Protein AF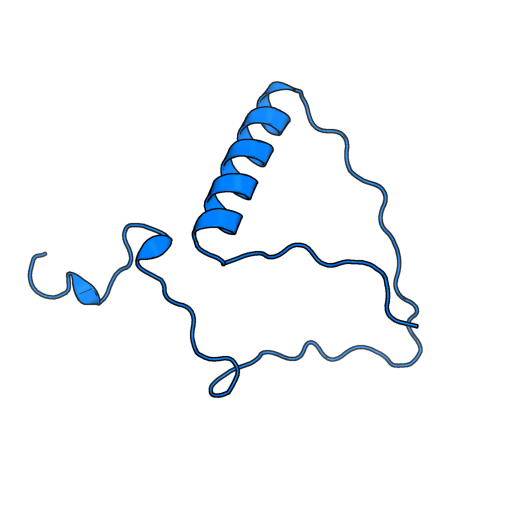-A0A392REP5-F1 (afdb_monomer_lite)

Sequence (72 aa):
LKKYRDCFAWDYNEMPGLSRNIVEHRLPLRPDKKPVKQLPRRFAPEIMTKIKAEIERLLKCKFIRTTSRNAS

Structure (mmCIF, N/CA/C/O backbone):
data_AF-A0A392REP5-F1
#
_entry.id   AF-A0A392REP5-F1
#
loop_
_atom_site.group_PDB
_atom_site.id
_atom_site.type_symbol
_atom_site.label_atom_id
_atom_site.label_alt_id
_atom_site.label_comp_id
_atom_site.label_asym_id
_atom_site.label_entity_id
_atom_site.label_seq_id
_atom_site.pdbx_PDB_ins_code
_atom_site.Cartn_x
_atom_site.Cartn_y
_atom_site.Cartn_z
_atom_site.occupancy
_atom_site.B_iso_or_equiv
_atom_site.auth_seq_id
_atom_site.auth_comp_id
_atom_site.auth_asym_id
_atom_site.auth_atom_id
_atom_site.pdbx_PDB_model_num
ATOM 1 N N . LEU A 1 1 ? -25.641 16.196 11.552 1.00 60.22 1 LEU A N 1
ATOM 2 C CA . LEU A 1 1 ? -24.795 15.046 11.143 1.00 60.22 1 LEU A CA 1
ATOM 3 C C . LEU A 1 1 ? -24.836 13.811 12.070 1.00 60.22 1 LEU A C 1
ATOM 5 O O . LEU A 1 1 ? -24.325 12.782 11.662 1.00 60.22 1 LEU A O 1
ATOM 9 N N . LYS A 1 2 ? -25.472 13.826 13.258 1.00 63.16 2 LYS A N 1
ATOM 10 C CA . LYS A 1 2 ? -25.468 12.673 14.197 1.00 63.16 2 LYS A CA 1
ATOM 11 C C . LYS A 1 2 ? -26.186 11.392 13.719 1.00 63.16 2 LYS A C 1
ATOM 13 O O . LYS A 1 2 ? -26.017 10.357 14.343 1.00 63.16 2 LYS A O 1
ATOM 18 N N . LYS A 1 3 ? -26.989 11.451 12.650 1.00 73.75 3 LYS A N 1
ATOM 19 C CA . LYS A 1 3 ? -27.876 10.349 12.228 1.00 73.75 3 LYS A CA 1
ATOM 20 C C . LYS A 1 3 ? -27.164 9.209 11.478 1.00 73.75 3 LYS A C 1
ATOM 22 O O . LYS A 1 3 ? -27.705 8.119 11.416 1.00 73.75 3 LYS A O 1
ATOM 27 N N . TYR A 1 4 ? -25.968 9.452 10.939 1.00 73.50 4 TYR A N 1
ATOM 28 C CA . TYR A 1 4 ? -25.244 8.500 10.081 1.00 73.50 4 TYR A CA 1
ATOM 29 C C . TYR A 1 4 ? -23.778 8.359 10.488 1.00 73.50 4 TYR A C 1
ATOM 31 O O . TYR A 1 4 ? -22.908 8.189 9.637 1.00 73.50 4 TYR A O 1
ATOM 39 N N . ARG A 1 5 ? -23.487 8.492 11.789 1.00 68.69 5 ARG A N 1
ATOM 40 C CA . ARG A 1 5 ? -22.112 8.416 12.299 1.00 68.69 5 ARG A CA 1
ATOM 41 C C . ARG A 1 5 ? -21.438 7.097 11.908 1.00 68.69 5 ARG A C 1
ATOM 43 O O . ARG A 1 5 ? -20.262 7.120 11.588 1.00 68.69 5 ARG A O 1
ATOM 50 N N . ASP A 1 6 ? -22.217 6.021 11.841 1.00 71.56 6 ASP A N 1
ATOM 51 C CA . ASP A 1 6 ? -21.735 4.669 11.547 1.00 71.56 6 ASP A CA 1
ATOM 52 C C . ASP A 1 6 ? -21.712 4.352 10.040 1.00 71.56 6 ASP A C 1
ATOM 54 O O . ASP A 1 6 ? -21.258 3.288 9.632 1.00 71.56 6 ASP A O 1
ATOM 58 N N . CYS A 1 7 ? -22.209 5.260 9.189 1.00 75.75 7 CYS A N 1
ATOM 59 C CA . CYS A 1 7 ? -22.182 5.085 7.733 1.00 75.75 7 CYS A CA 1
ATOM 60 C C . CYS A 1 7 ? -20.863 5.550 7.105 1.00 75.75 7 CYS A C 1
ATOM 62 O O . CYS A 1 7 ? -20.588 5.217 5.954 1.00 75.75 7 CYS A O 1
ATOM 64 N N . PHE A 1 8 ? -20.073 6.342 7.832 1.00 73.25 8 PHE A N 1
ATOM 65 C CA . PHE A 1 8 ? -18.819 6.910 7.354 1.00 73.25 8 PHE A CA 1
ATOM 66 C C . PHE A 1 8 ? -17.680 6.486 8.270 1.00 73.25 8 PHE A C 1
ATOM 68 O O . PHE A 1 8 ? -17.801 6.564 9.488 1.00 73.25 8 PHE A O 1
ATOM 75 N N . ALA A 1 9 ? -16.560 6.099 7.670 1.00 78.00 9 ALA A N 1
ATOM 76 C CA . ALA A 1 9 ? -15.311 5.938 8.390 1.00 78.00 9 ALA A CA 1
ATOM 77 C C . ALA A 1 9 ? -14.546 7.264 8.367 1.00 78.00 9 ALA A C 1
ATOM 79 O O . ALA A 1 9 ? -14.238 7.790 7.294 1.00 78.00 9 ALA A O 1
ATOM 80 N N . TRP A 1 10 ? -14.263 7.810 9.543 1.00 80.75 10 TRP A N 1
ATOM 81 C CA . TRP A 1 10 ? -13.464 9.022 9.722 1.00 80.75 10 TRP A CA 1
ATOM 82 C C . TRP A 1 10 ? -11.981 8.688 9.871 1.00 80.75 10 TRP A C 1
ATOM 84 O O . TRP A 1 10 ? -11.125 9.497 9.514 1.00 80.75 10 TRP A O 1
ATOM 94 N N . ASP A 1 11 ? -11.687 7.480 10.350 1.00 79.25 11 ASP A N 1
ATOM 95 C CA . ASP A 1 11 ? -10.356 6.896 10.396 1.00 79.25 11 ASP A CA 1
ATOM 96 C C . ASP A 1 11 ? -10.325 5.492 9.769 1.00 79.25 11 ASP A C 1
ATOM 98 O O . ASP A 1 11 ? -11.318 4.768 9.707 1.00 79.25 11 ASP A O 1
ATOM 102 N N . TYR A 1 12 ? -9.146 5.067 9.320 1.00 77.94 12 TYR A N 1
ATOM 103 C CA . TYR A 1 12 ? -8.965 3.766 8.673 1.00 77.94 12 TYR A CA 1
ATOM 104 C C . TYR A 1 12 ? -9.206 2.582 9.615 1.00 77.94 12 TYR A C 1
ATOM 106 O O . TYR A 1 12 ? -9.514 1.489 9.143 1.00 77.94 12 TYR A O 1
ATOM 114 N N . ASN A 1 13 ? -9.082 2.772 10.931 1.00 79.62 13 ASN A N 1
ATOM 115 C CA . ASN A 1 13 ? -9.433 1.734 11.899 1.00 79.62 13 ASN A CA 1
ATOM 116 C C . ASN A 1 13 ? -10.951 1.467 11.943 1.00 79.62 13 ASN A C 1
ATOM 118 O O . ASN A 1 13 ? -11.359 0.387 12.361 1.00 79.62 13 ASN A O 1
ATOM 122 N N . GLU A 1 14 ? -11.778 2.413 11.484 1.00 81.06 14 GLU A N 1
ATOM 123 C CA . GLU A 1 14 ? -13.240 2.277 11.400 1.00 81.06 14 GLU A CA 1
ATOM 124 C C . GLU A 1 14 ? -13.697 1.572 10.111 1.00 81.06 14 GLU A C 1
ATOM 126 O O . GLU A 1 14 ? -14.892 1.376 9.903 1.00 81.06 14 GLU A O 1
ATOM 131 N N . MET A 1 15 ? -12.760 1.154 9.251 1.00 82.69 15 MET A N 1
ATOM 132 C CA . MET A 1 15 ? -13.026 0.371 8.042 1.00 82.69 15 MET A CA 1
ATOM 133 C C . MET A 1 15 ? -12.556 -1.083 8.210 1.00 82.69 15 MET A C 1
ATOM 135 O O . MET A 1 15 ? -11.566 -1.481 7.585 1.00 82.69 15 MET A O 1
ATOM 139 N N . PRO A 1 16 ? -13.234 -1.916 9.025 1.00 73.56 16 PRO A N 1
ATOM 140 C CA . PRO A 1 16 ? -12.980 -3.346 9.015 1.00 73.56 16 PRO A CA 1
ATOM 141 C C . PRO A 1 16 ? -13.408 -3.860 7.638 1.00 73.56 16 PRO A C 1
ATOM 143 O O . PRO A 1 16 ? -14.593 -3.915 7.319 1.00 73.56 16 PRO A O 1
ATOM 146 N N . GLY A 1 17 ? -12.434 -4.139 6.771 1.00 78.50 17 GLY A N 1
ATOM 147 C CA . GLY A 1 17 ? -12.705 -4.620 5.419 1.00 78.50 17 GLY A CA 1
ATOM 148 C C . GLY A 1 17 ? -13.633 -5.841 5.416 1.00 78.50 17 GLY A C 1
ATOM 149 O O . GLY A 1 17 ? -13.757 -6.563 6.406 1.00 78.50 17 GLY A O 1
ATOM 150 N N . LEU A 1 18 ? -14.284 -6.094 4.282 1.00 80.94 18 LEU A N 1
ATOM 151 C CA . LEU A 1 18 ? -15.158 -7.256 4.136 1.00 80.94 18 LEU A CA 1
ATOM 152 C C . LEU A 1 18 ? -14.360 -8.560 4.262 1.00 80.94 18 LEU A C 1
ATOM 154 O O . LEU A 1 18 ? -13.206 -8.655 3.834 1.00 80.94 18 LEU A O 1
ATOM 158 N N . SER A 1 19 ? -14.993 -9.590 4.827 1.00 81.81 19 SER A N 1
ATOM 159 C CA . SER A 1 19 ? -14.406 -10.929 4.852 1.00 81.81 19 SER A CA 1
ATOM 160 C C . SER A 1 19 ? -14.138 -11.410 3.426 1.00 81.81 19 SER A C 1
ATOM 162 O O . SER A 1 19 ? -14.993 -11.295 2.547 1.00 81.81 19 SER A O 1
ATOM 164 N N . ARG A 1 20 ? -12.966 -12.015 3.209 1.00 82.12 20 ARG A N 1
ATOM 165 C CA . ARG A 1 20 ? -12.582 -12.596 1.910 1.00 82.12 20 ARG A CA 1
ATOM 166 C C . ARG A 1 20 ? -13.502 -13.733 1.471 1.00 82.12 20 ARG A C 1
ATOM 168 O O . ARG A 1 20 ? -13.564 -14.029 0.287 1.00 82.12 20 ARG A O 1
ATOM 175 N N . ASN A 1 21 ? -14.231 -14.335 2.414 1.00 83.38 21 ASN A N 1
ATOM 176 C CA . ASN A 1 21 ? -15.254 -15.338 2.119 1.00 83.38 21 ASN A CA 1
ATOM 177 C C . ASN A 1 21 ? -16.495 -14.723 1.451 1.00 83.38 21 ASN A C 1
ATOM 179 O O . ASN A 1 21 ? -17.278 -15.450 0.852 1.00 83.38 21 ASN A O 1
ATOM 183 N N . ILE A 1 22 ? -16.694 -13.408 1.590 1.00 83.12 22 ILE A N 1
ATOM 184 C CA . ILE A 1 22 ? -17.842 -12.679 1.042 1.00 83.12 22 ILE A CA 1
ATOM 185 C C . ILE A 1 22 ? -17.460 -12.069 -0.306 1.00 83.12 22 ILE A C 1
ATOM 187 O O . ILE A 1 22 ? -18.153 -12.281 -1.296 1.00 83.12 22 ILE A O 1
ATOM 191 N N . VAL A 1 23 ? -16.353 -11.319 -0.353 1.00 82.25 23 VAL A N 1
ATOM 192 C CA . VAL A 1 23 ? -15.875 -10.670 -1.579 1.00 82.25 23 VAL A CA 1
ATOM 193 C C . VAL A 1 23 ? -14.351 -10.704 -1.625 1.00 82.25 23 VAL A C 1
ATOM 195 O O . VAL A 1 23 ? -13.673 -10.144 -0.766 1.00 82.25 23 VAL A O 1
ATOM 198 N N . GLU A 1 24 ? -13.806 -11.302 -2.681 1.00 89.56 24 GLU A N 1
ATOM 199 C CA . GLU A 1 24 ? -12.408 -11.146 -3.073 1.00 89.56 24 GLU A CA 1
ATOM 200 C C . GLU A 1 24 ? -12.355 -10.825 -4.567 1.00 89.56 24 GLU A C 1
ATOM 202 O O . GLU A 1 24 ? -12.936 -11.528 -5.395 1.00 89.56 24 GLU A O 1
ATOM 207 N N . HIS A 1 25 ? -11.658 -9.748 -4.922 1.00 88.31 25 HIS A N 1
ATOM 208 C CA . HIS A 1 25 ? -11.445 -9.417 -6.322 1.00 88.31 25 HIS A CA 1
ATOM 209 C C . HIS A 1 25 ? -10.265 -10.217 -6.878 1.00 88.31 25 HIS A C 1
ATOM 211 O O . HIS A 1 25 ? -9.151 -10.145 -6.354 1.00 88.31 25 HIS A O 1
ATOM 217 N N . ARG A 1 26 ? -10.497 -10.948 -7.971 1.00 88.81 26 ARG A N 1
ATOM 218 C CA . ARG A 1 26 ? -9.448 -11.645 -8.720 1.00 88.81 26 ARG A CA 1
ATOM 219 C C . ARG A 1 26 ? -9.136 -10.868 -9.987 1.00 88.81 26 ARG A C 1
ATOM 221 O O . ARG A 1 26 ? -9.981 -10.756 -10.869 1.00 88.81 26 ARG A O 1
ATOM 228 N N . LEU A 1 27 ? -7.910 -10.364 -10.079 1.00 89.25 27 LEU A N 1
ATOM 229 C CA . LEU A 1 27 ? -7.408 -9.745 -11.300 1.00 89.25 27 LEU A CA 1
ATOM 230 C C . LEU A 1 27 ? -7.104 -10.855 -12.320 1.00 89.25 27 LEU A C 1
ATOM 232 O O . LEU A 1 27 ? -6.244 -11.694 -12.036 1.00 89.25 27 LEU A O 1
ATOM 236 N N . PRO A 1 28 ? -7.779 -10.903 -13.482 1.00 90.25 28 PRO A N 1
ATOM 237 C CA . PRO A 1 28 ? -7.477 -11.896 -14.501 1.00 90.25 28 PRO A CA 1
ATOM 238 C C . PRO A 1 28 ? -6.075 -11.637 -15.056 1.00 90.25 28 PRO A C 1
ATOM 240 O O . PRO A 1 28 ? -5.780 -10.564 -15.584 1.00 90.25 28 PRO A O 1
ATOM 243 N N . LEU A 1 29 ? -5.199 -12.630 -14.923 1.00 90.44 29 LEU A N 1
ATOM 244 C CA . LEU A 1 29 ? -3.850 -12.588 -15.471 1.00 90.44 29 LEU A CA 1
ATOM 245 C C . LEU A 1 29 ? -3.778 -13.455 -16.719 1.00 90.44 29 LEU A C 1
ATOM 247 O O . LEU A 1 29 ? -4.364 -14.533 -16.801 1.00 90.44 29 LEU A O 1
ATOM 251 N N . ARG A 1 30 ? -3.009 -12.980 -17.692 1.00 93.81 30 ARG A N 1
ATOM 252 C CA . ARG A 1 30 ? -2.658 -13.769 -18.863 1.00 93.81 30 ARG A CA 1
ATOM 253 C C . ARG A 1 30 ? -1.710 -14.908 -18.450 1.00 93.81 30 ARG A C 1
ATOM 255 O O . ARG A 1 30 ? -0.665 -14.605 -17.871 1.00 93.81 30 ARG A O 1
ATOM 262 N N . PRO A 1 31 ? -2.015 -16.180 -18.768 1.00 89.44 31 PRO A N 1
ATOM 263 C CA . PRO A 1 31 ? -1.209 -17.322 -18.326 1.00 89.44 31 PRO A CA 1
ATOM 264 C C . PRO A 1 31 ? 0.202 -17.328 -18.931 1.00 89.44 31 PRO A C 1
ATOM 266 O O . PRO A 1 31 ? 1.124 -17.879 -18.340 1.00 89.44 31 PRO A O 1
ATOM 269 N N . ASP A 1 32 ? 0.400 -16.667 -20.078 1.00 94.31 32 ASP A N 1
ATOM 270 C CA . ASP A 1 32 ? 1.702 -16.539 -20.741 1.00 94.31 32 ASP A CA 1
ATOM 271 C C . ASP A 1 32 ? 2.627 -15.486 -20.102 1.00 94.31 32 ASP A C 1
ATOM 273 O O . ASP A 1 32 ? 3.782 -15.343 -20.513 1.00 94.31 32 ASP A O 1
ATOM 277 N N . LYS A 1 33 ? 2.145 -14.704 -19.126 1.00 92.06 33 LYS A N 1
ATOM 278 C CA . LYS A 1 33 ? 2.898 -13.570 -18.577 1.00 92.06 33 LYS A CA 1
ATOM 279 C C . LYS A 1 33 ? 3.653 -13.943 -17.311 1.00 92.06 33 LYS A C 1
ATOM 281 O O . LYS A 1 33 ? 3.079 -14.308 -16.291 1.00 92.06 33 LYS A O 1
ATOM 286 N N . LYS A 1 34 ? 4.974 -13.768 -17.371 1.00 91.38 34 LYS A N 1
ATOM 287 C CA . LYS A 1 34 ? 5.870 -13.940 -16.227 1.00 91.38 34 LYS A CA 1
ATOM 288 C C . LYS A 1 34 ? 5.807 -12.714 -15.301 1.00 91.38 34 LYS A C 1
ATOM 290 O O . LYS A 1 34 ? 5.741 -11.590 -15.806 1.00 91.38 34 LYS A O 1
ATOM 295 N N . PRO A 1 35 ? 5.880 -12.891 -13.968 1.00 90.56 35 PRO A N 1
ATOM 296 C CA . PRO A 1 35 ? 5.976 -11.774 -13.032 1.00 90.56 35 PRO A CA 1
ATOM 297 C C . PRO A 1 35 ? 7.216 -10.914 -13.301 1.00 90.56 35 PRO A C 1
ATOM 299 O O . PRO A 1 35 ? 8.321 -11.439 -13.447 1.00 90.56 35 PRO A O 1
ATOM 302 N N . VAL A 1 36 ? 7.052 -9.589 -13.302 1.00 92.12 36 VAL A N 1
ATOM 303 C CA . VAL A 1 36 ? 8.153 -8.633 -13.489 1.00 92.12 36 VAL A CA 1
ATOM 304 C C . VAL A 1 36 ? 8.435 -7.912 -12.177 1.00 92.12 36 VAL A C 1
ATOM 306 O O . VAL A 1 36 ? 7.554 -7.271 -11.606 1.00 92.12 36 VAL A O 1
ATOM 309 N N . LYS A 1 37 ? 9.681 -7.994 -11.698 1.00 91.25 37 LYS A N 1
ATOM 310 C CA . LYS A 1 37 ? 10.132 -7.223 -10.535 1.00 91.25 37 LYS A CA 1
ATOM 311 C C . LYS A 1 37 ? 10.558 -5.832 -10.997 1.00 91.25 37 LYS A C 1
ATOM 313 O O . LYS A 1 37 ? 11.595 -5.686 -11.634 1.00 91.25 37 LYS A O 1
ATOM 318 N N . GLN A 1 38 ? 9.765 -4.821 -10.658 1.00 94.75 38 GLN A N 1
ATOM 319 C CA . GLN A 1 38 ? 10.129 -3.428 -10.907 1.00 94.75 38 GLN A CA 1
ATOM 320 C C . GLN A 1 38 ? 11.185 -2.959 -9.898 1.00 94.75 38 GLN A C 1
ATOM 322 O O . GLN A 1 38 ? 11.158 -3.349 -8.727 1.00 94.75 38 GLN A O 1
ATOM 327 N N . LEU A 1 39 ? 12.122 -2.128 -10.358 1.00 94.81 39 LEU A N 1
ATOM 328 C CA . LEU A 1 39 ? 13.114 -1.509 -9.483 1.00 94.81 39 LEU A CA 1
ATOM 329 C C . LEU A 1 39 ? 12.443 -0.465 -8.573 1.00 94.81 39 LEU A C 1
ATOM 331 O O . LEU A 1 39 ? 11.586 0.288 -9.047 1.00 94.81 39 LEU A O 1
ATOM 335 N N . PRO A 1 40 ? 12.825 -0.383 -7.284 1.00 92.69 40 PRO A N 1
ATOM 336 C CA . PRO A 1 40 ? 12.332 0.664 -6.400 1.00 92.69 40 PRO A CA 1
ATOM 337 C C . PRO A 1 40 ? 12.655 2.057 -6.945 1.00 92.69 40 PRO A C 1
ATOM 339 O O . PRO A 1 40 ? 13.769 2.328 -7.395 1.00 92.69 40 PRO A O 1
ATOM 342 N N . ARG A 1 41 ? 11.676 2.959 -6.876 1.00 93.62 41 ARG A N 1
ATOM 343 C CA . ARG A 1 41 ? 11.854 4.367 -7.245 1.00 93.62 41 ARG A CA 1
ATOM 344 C C . ARG A 1 41 ? 12.538 5.108 -6.097 1.00 93.62 41 ARG A C 1
ATOM 346 O O . ARG A 1 41 ? 12.198 4.894 -4.935 1.00 93.62 41 ARG A O 1
ATOM 353 N N . ARG A 1 42 ? 13.497 5.982 -6.418 1.00 95.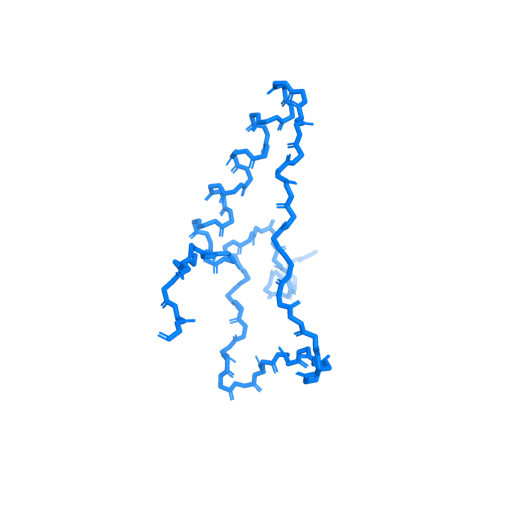25 42 ARG A N 1
ATOM 354 C CA . ARG A 1 42 ? 14.096 6.899 -5.437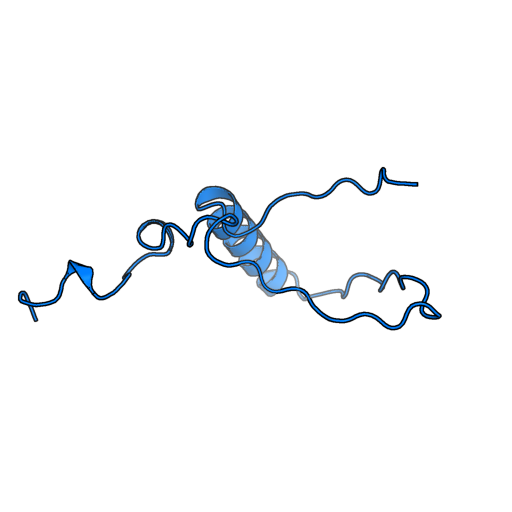 1.00 95.25 42 ARG A CA 1
ATOM 355 C C . ARG A 1 42 ? 13.165 8.094 -5.256 1.00 95.25 42 ARG A C 1
ATOM 357 O O . ARG A 1 42 ? 12.716 8.670 -6.243 1.00 95.25 42 ARG A O 1
ATOM 364 N N . PHE A 1 43 ? 12.901 8.455 -4.008 1.00 94.75 43 PHE A N 1
ATOM 365 C CA . PHE A 1 43 ? 12.138 9.646 -3.646 1.00 94.75 43 PHE A CA 1
ATOM 366 C C . PHE A 1 43 ? 13.027 10.595 -2.850 1.00 94.75 43 PHE A C 1
ATOM 368 O O . PHE A 1 43 ? 14.019 10.168 -2.252 1.00 94.75 43 PHE A O 1
ATOM 375 N N . ALA A 1 44 ? 12.662 11.874 -2.836 1.00 96.69 44 ALA A N 1
ATOM 376 C CA . ALA A 1 44 ? 13.324 12.858 -1.997 1.00 96.69 44 ALA A CA 1
ATOM 377 C C . ALA A 1 44 ? 13.163 12.498 -0.499 1.00 96.69 44 ALA A C 1
ATOM 379 O O . ALA A 1 44 ? 12.143 11.896 -0.127 1.00 96.69 44 ALA A O 1
ATOM 380 N N . PRO A 1 45 ? 14.148 12.806 0.367 1.00 95.50 45 PRO A N 1
ATOM 381 C CA . PRO A 1 45 ? 14.138 12.390 1.773 1.00 95.50 45 PRO A CA 1
ATOM 382 C C . PRO A 1 45 ? 12.874 12.800 2.541 1.00 95.50 45 PRO A C 1
ATOM 384 O O . PRO A 1 45 ? 12.336 12.009 3.317 1.00 95.50 45 PRO A O 1
ATOM 387 N N . GLU A 1 46 ? 12.347 13.995 2.281 1.00 95.38 46 GLU A N 1
ATOM 388 C CA . GLU A 1 46 ? 11.133 14.518 2.907 1.00 95.38 46 GLU A CA 1
ATOM 389 C C . GLU A 1 46 ? 9.875 13.717 2.534 1.00 95.38 46 GLU A C 1
ATOM 391 O O . GLU A 1 46 ? 8.972 13.543 3.356 1.00 95.38 46 GLU A O 1
ATOM 396 N N . ILE A 1 47 ? 9.830 13.168 1.316 1.00 96.44 47 ILE A N 1
ATOM 397 C CA . ILE A 1 47 ? 8.740 12.299 0.857 1.00 96.44 47 ILE A CA 1
ATOM 398 C C . ILE A 1 47 ? 8.896 10.908 1.475 1.00 96.44 47 ILE A C 1
ATOM 400 O O . ILE A 1 47 ? 7.910 10.320 1.920 1.00 96.44 47 ILE A O 1
ATOM 404 N N . MET A 1 48 ? 10.126 10.395 1.565 1.00 96.44 48 MET A N 1
ATOM 405 C CA . MET A 1 48 ? 10.402 9.087 2.170 1.00 96.44 48 MET A CA 1
ATOM 406 C C . MET A 1 48 ? 9.914 8.999 3.618 1.00 96.44 48 MET A C 1
ATOM 408 O O . MET A 1 48 ? 9.366 7.967 4.007 1.00 96.44 48 MET A O 1
ATOM 412 N N . THR A 1 49 ? 10.064 10.067 4.403 1.00 96.06 49 THR A N 1
ATOM 413 C CA . THR A 1 49 ? 9.548 10.122 5.780 1.00 96.06 49 THR A CA 1
ATOM 414 C C . THR A 1 49 ? 8.025 9.986 5.818 1.00 96.06 49 THR A C 1
ATOM 416 O O . THR A 1 49 ? 7.501 9.194 6.600 1.00 96.06 49 THR A O 1
ATOM 419 N N . LYS A 1 50 ? 7.309 10.681 4.925 1.00 96.56 50 LYS A N 1
ATOM 420 C CA . LYS A 1 50 ? 5.842 10.588 4.822 1.00 96.56 50 LYS A CA 1
ATOM 421 C C . LYS A 1 50 ? 5.384 9.202 4.363 1.00 96.56 50 LYS A C 1
ATOM 423 O O . LYS A 1 50 ? 4.443 8.657 4.930 1.00 96.56 50 LYS A O 1
ATOM 428 N N . ILE A 1 51 ? 6.076 8.609 3.386 1.00 96.00 51 ILE A N 1
ATOM 429 C CA . ILE A 1 51 ? 5.791 7.249 2.900 1.00 96.00 51 ILE A CA 1
ATOM 430 C C . ILE A 1 51 ? 5.920 6.231 4.039 1.00 96.00 51 ILE A C 1
ATOM 432 O O . ILE A 1 51 ? 5.044 5.386 4.198 1.00 96.00 51 ILE A O 1
ATOM 436 N N . LYS A 1 52 ? 6.990 6.307 4.841 1.00 96.00 52 LYS A N 1
ATOM 437 C CA . LYS A 1 52 ? 7.195 5.393 5.976 1.00 96.00 52 LYS A CA 1
ATOM 438 C C . LYS A 1 52 ? 6.068 5.496 7.003 1.00 96.00 52 LYS A C 1
ATOM 440 O O . LYS A 1 52 ? 5.500 4.469 7.363 1.00 96.00 52 LYS A O 1
ATOM 445 N N . ALA A 1 53 ? 5.706 6.717 7.398 1.00 96.69 53 ALA A N 1
ATOM 446 C CA . ALA A 1 53 ? 4.613 6.949 8.341 1.00 96.69 53 ALA A CA 1
ATOM 447 C C . ALA A 1 53 ? 3.279 6.378 7.827 1.00 96.69 53 ALA A C 1
ATOM 449 O O . ALA A 1 53 ? 2.540 5.739 8.574 1.00 96.69 53 ALA A O 1
ATOM 450 N N . GLU A 1 54 ? 2.995 6.545 6.534 1.00 95.94 54 GLU A N 1
ATOM 451 C CA . GLU A 1 54 ? 1.778 6.007 5.924 1.00 95.94 54 GLU A CA 1
ATOM 452 C C . GLU A 1 54 ? 1.783 4.472 5.851 1.00 95.94 54 GLU A C 1
ATOM 454 O O . GLU A 1 54 ? 0.774 3.835 6.152 1.00 95.94 54 GLU A O 1
ATOM 459 N N . ILE A 1 55 ? 2.922 3.853 5.524 1.00 95.62 55 ILE A N 1
ATOM 460 C CA . ILE A 1 55 ? 3.072 2.389 5.539 1.00 95.62 55 ILE A CA 1
ATOM 461 C C . ILE A 1 55 ? 2.807 1.832 6.943 1.00 95.62 55 ILE A C 1
ATOM 463 O O . ILE A 1 55 ? 2.067 0.858 7.082 1.00 95.62 55 ILE A O 1
ATOM 467 N N . GLU A 1 56 ? 3.374 2.445 7.983 1.00 96.12 56 GLU A N 1
ATOM 468 C CA . GLU A 1 56 ? 3.150 2.036 9.376 1.00 96.12 56 GLU A CA 1
ATOM 469 C C . GLU A 1 56 ? 1.673 2.145 9.767 1.00 96.12 56 GLU A C 1
ATOM 471 O O . GLU A 1 56 ? 1.105 1.215 10.350 1.00 96.12 56 GLU A O 1
ATOM 476 N N . ARG A 1 57 ? 1.024 3.247 9.380 1.00 94.25 57 ARG A N 1
ATOM 477 C CA . ARG A 1 57 ? -0.402 3.478 9.619 1.00 94.25 57 ARG A CA 1
ATOM 478 C C . ARG A 1 57 ? -1.273 2.408 8.949 1.00 94.25 57 ARG A C 1
ATOM 480 O O . ARG A 1 57 ? -2.139 1.833 9.609 1.00 94.25 57 ARG A O 1
ATOM 487 N N . LEU A 1 58 ? -1.002 2.083 7.682 1.00 93.19 58 LEU A N 1
ATOM 488 C CA . LEU A 1 58 ? -1.738 1.066 6.917 1.00 93.19 58 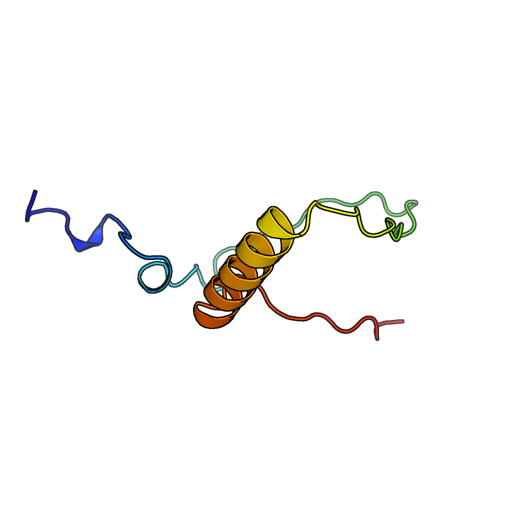LEU A CA 1
ATOM 489 C C . LEU A 1 58 ? -1.477 -0.369 7.408 1.00 93.19 58 LEU A C 1
ATOM 491 O O . LEU A 1 58 ? -2.369 -1.222 7.357 1.00 93.19 58 LEU A O 1
ATOM 495 N N . LEU A 1 59 ? -0.268 -0.654 7.901 1.00 93.50 59 LEU A N 1
ATOM 496 C CA . LEU A 1 59 ? 0.055 -1.930 8.549 1.00 93.50 59 LEU A CA 1
ATOM 497 C C . LEU A 1 59 ? -0.692 -2.090 9.878 1.00 93.50 59 LEU A C 1
ATOM 499 O O . LEU A 1 59 ? -1.160 -3.190 10.192 1.00 93.50 59 LEU A O 1
ATOM 503 N N . LYS A 1 60 ? -0.823 -1.008 10.655 1.00 91.81 60 LYS A N 1
ATOM 504 C CA . LYS A 1 60 ? -1.538 -1.011 11.938 1.00 91.81 60 LYS A CA 1
ATOM 505 C C . LYS A 1 60 ? -3.016 -1.359 11.755 1.00 91.81 60 LYS A C 1
ATOM 507 O O . LYS A 1 60 ? -3.497 -2.253 12.450 1.00 91.81 60 LYS A O 1
ATOM 512 N N . CYS A 1 61 ? -3.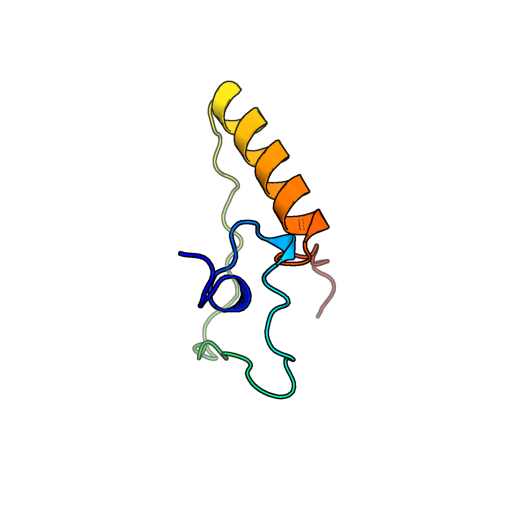692 -0.748 10.780 1.00 90.25 61 CYS A N 1
ATOM 513 C CA . CYS A 1 61 ? -5.095 -1.045 10.462 1.00 90.25 61 CYS A CA 1
ATOM 514 C C . CYS A 1 61 ? -5.296 -2.296 9.581 1.00 90.25 61 CYS A C 1
ATOM 516 O O . CYS A 1 61 ? -6.416 -2.585 9.176 1.00 90.25 61 CYS A O 1
ATOM 518 N N . LYS A 1 62 ? -4.233 -3.065 9.290 1.00 89.12 62 LYS A N 1
ATOM 519 C CA . LYS A 1 62 ? -4.283 -4.329 8.523 1.00 89.12 62 LYS A CA 1
ATOM 520 C C . LYS A 1 62 ? -4.765 -4.195 7.071 1.00 89.12 62 LYS A C 1
ATOM 522 O O . LYS A 1 62 ? -5.125 -5.197 6.454 1.00 89.12 62 LYS A O 1
ATOM 527 N N . PHE A 1 63 ? -4.703 -2.993 6.499 1.00 87.81 63 PHE A N 1
ATOM 528 C CA . PHE A 1 63 ? -5.018 -2.746 5.086 1.00 87.81 63 PHE A CA 1
ATOM 529 C C 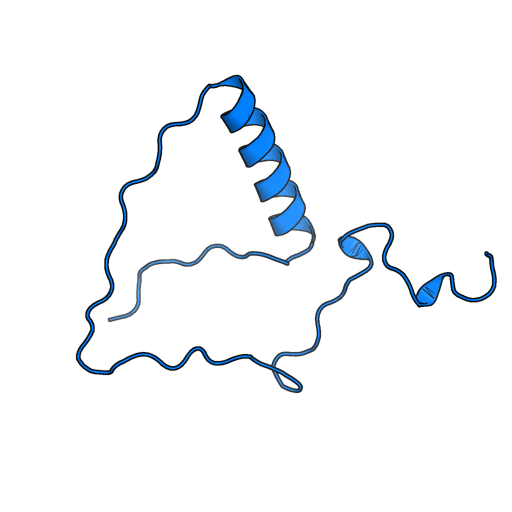. PHE A 1 63 ? -3.966 -3.343 4.147 1.00 87.81 63 PHE A C 1
ATOM 531 O O . PHE A 1 63 ? -4.294 -3.855 3.077 1.00 87.81 63 PHE A O 1
ATOM 538 N N . ILE A 1 64 ? -2.696 -3.302 4.558 1.00 91.75 64 ILE A N 1
ATOM 539 C CA . ILE A 1 64 ? -1.584 -3.945 3.852 1.00 91.75 64 ILE A CA 1
ATOM 540 C C . ILE A 1 64 ? -0.924 -4.996 4.745 1.00 91.75 64 ILE A C 1
ATOM 542 O O . ILE A 1 64 ? -1.061 -4.985 5.969 1.00 91.75 64 ILE A O 1
ATOM 546 N N . ARG A 1 65 ? -0.187 -5.918 4.125 1.00 92.50 65 ARG A N 1
ATOM 547 C CA . ARG A 1 65 ? 0.586 -6.956 4.817 1.00 92.50 65 ARG A CA 1
ATOM 548 C C . ARG A 1 65 ? 1.922 -7.170 4.129 1.00 92.50 65 ARG A C 1
ATOM 550 O O . ARG A 1 65 ? 2.031 -7.005 2.913 1.00 92.50 65 ARG A O 1
ATOM 557 N N . THR A 1 66 ? 2.920 -7.589 4.895 1.00 93.12 66 THR A N 1
ATOM 558 C CA . THR A 1 66 ? 4.175 -8.072 4.325 1.00 93.12 66 THR A CA 1
ATOM 559 C C . THR A 1 66 ? 3.912 -9.370 3.563 1.00 93.12 66 THR A C 1
ATOM 561 O O . THR A 1 66 ? 3.118 -10.214 3.978 1.00 93.12 66 THR A O 1
ATOM 564 N N . THR A 1 67 ? 4.547 -9.518 2.404 1.00 87.94 67 THR A N 1
ATOM 565 C CA . THR A 1 67 ? 4.533 -10.772 1.647 1.00 87.94 67 THR A CA 1
ATOM 566 C C . THR A 1 67 ? 5.973 -11.235 1.504 1.00 87.94 67 THR A C 1
ATOM 568 O O . THR A 1 67 ? 6.850 -10.441 1.163 1.00 87.94 67 THR A O 1
ATOM 571 N N . SER A 1 68 ? 6.238 -12.498 1.832 1.00 77.75 68 SER A N 1
ATOM 572 C CA . SER A 1 68 ? 7.531 -13.117 1.551 1.00 77.75 68 SER A CA 1
ATOM 573 C C . SER A 1 68 ? 7.482 -13.722 0.154 1.00 77.75 68 SER A C 1
ATOM 575 O O . SER A 1 68 ? 6.500 -14.370 -0.210 1.00 77.75 68 SER A O 1
ATOM 577 N N . ARG A 1 69 ? 8.538 -13.526 -0.639 1.00 62.06 69 ARG A N 1
ATOM 578 C CA . ARG A 1 69 ? 8.684 -14.151 -1.957 1.00 62.06 69 ARG A CA 1
ATOM 579 C C . ARG A 1 69 ? 9.220 -15.579 -1.798 1.00 62.06 69 ARG A C 1
ATOM 581 O O . ARG A 1 69 ? 10.265 -15.889 -2.344 1.00 62.06 69 ARG A O 1
ATOM 588 N N . ASN A 1 70 ? 8.505 -16.426 -1.063 1.00 48.00 70 ASN A N 1
ATOM 589 C CA . ASN A 1 70 ? 8.758 -17.866 -1.015 1.00 48.00 70 ASN A CA 1
ATOM 590 C C . ASN A 1 70 ? 7.479 -18.576 -1.465 1.00 48.00 70 ASN A C 1
ATOM 592 O O . ASN A 1 70 ? 6.643 -18.943 -0.647 1.00 48.00 70 ASN A O 1
ATOM 596 N N . ALA A 1 71 ? 7.295 -18.672 -2.779 1.00 38.06 71 ALA A N 1
ATOM 597 C CA . ALA A 1 71 ? 6.297 -19.533 -3.402 1.00 38.06 71 ALA A CA 1
ATOM 598 C C . ALA A 1 71 ? 6.759 -19.824 -4.835 1.00 38.06 71 ALA A C 1
ATOM 600 O O . ALA A 1 71 ? 6.445 -19.105 -5.787 1.00 38.06 71 ALA A O 1
ATOM 601 N N . SER A 1 72 ? 7.611 -20.834 -4.949 1.00 40.44 72 SER A N 1
ATOM 602 C CA . SER A 1 72 ? 7.691 -21.739 -6.093 1.00 40.44 72 SER A CA 1
ATOM 603 C C . SER A 1 72 ? 7.609 -23.138 -5.512 1.00 40.44 72 SER A C 1
ATOM 605 O O . SER A 1 72 ? 8.223 -23.324 -4.437 1.00 40.44 72 SER A O 1
#

Foldseek 3Di:
DVPCPLVDDPALLSCPDDDVVVDDDDDDDDPPDDDDDDDDDDDDPVVVVVVVVVVVRCVVSVVDDDDDPPDD

Secondary structure (DSSP, 8-state):
-GGGGGGS-SSGGG--PPPTTT----PPPPTTPPP--PPPPP--HHHHHHHHHHHHHHHHTTSS--------

Organism: NCBI:txid97028

InterPro domains:
  IPR043502 DNA/RNA polymerase superfamily [SSF56672] (21-66)

Radius of gyration: 17.69 Å; chains: 1; bounding box: 42×37×35 Å

pLDDT: mean 85.05, std 12.76, range [38.06, 96.69]